Protein AF-A0A4R2GRP1-F1 (afdb_monomer)

Mean predicted aligned error: 14.46 Å

Nearest PDB structures (foldseek):
  3veb-assembly1_B  TM=3.594E-01  e=1.667E+00  Yersinia pestis
  6ifn-assembly1_D  TM=3.462E-01  e=2.936E+00  Streptococcus thermophilus ND03
  4wzx-assembly1_A  TM=3.297E-01  e=4.665E+00  Homo sapiens

Foldseek 3Di:
DDDDDDDDDDPPPPPPPPPDDDPDQQDADDDPPPNQDPLLVQLLVQCPVHLSVPCVVSLLVSLVVCVVVPDDLVRSLSSNLNSCLVVLSPDPVDDSVRSVVSSVVVSVVSNVQSVQVVPPPDHDDPDDDDPVVLVVLCVVCVVVVHDSVVSVVVVVCVVVVHD

Organism: NCBI:txid659006

Radius of gyration: 26.26 Å; Cα contacts (8 Å, |Δi|>4): 103; chains: 1; bounding box: 54×55×96 Å

Structure (mmCIF, N/CA/C/O backbone):
data_AF-A0A4R2GRP1-F1
#
_entry.id   AF-A0A4R2GRP1-F1
#
loop_
_atom_site.group_PDB
_atom_site.id
_atom_site.type_symbol
_atom_site.label_atom_id
_atom_site.label_alt_id
_atom_site.label_comp_id
_atom_site.label_asym_id
_atom_site.label_entity_id
_atom_site.label_seq_id
_atom_site.pdbx_PDB_ins_code
_atom_site.Cartn_x
_atom_site.Cartn_y
_atom_site.Cartn_z
_atom_site.occupancy
_atom_site.B_iso_or_equiv
_atom_site.auth_seq_id
_atom_site.auth_comp_id
_atom_site.auth_asym_id
_atom_site.auth_atom_id
_atom_site.pdbx_PDB_model_num
ATOM 1 N N . MET A 1 1 ? -33.993 40.538 -69.271 1.00 36.88 1 MET A N 1
ATOM 2 C CA . MET A 1 1 ? -33.598 39.220 -69.822 1.00 36.88 1 MET A CA 1
ATOM 3 C C . MET A 1 1 ? -32.310 38.776 -69.136 1.00 36.88 1 MET A C 1
ATOM 5 O O . MET A 1 1 ? -31.380 39.555 -69.205 1.00 36.88 1 MET A O 1
ATOM 9 N N . LYS A 1 2 ? -32.293 37.571 -68.518 1.00 42.50 2 LYS A N 1
ATOM 10 C CA . LYS A 1 2 ? -31.144 36.638 -68.311 1.00 42.50 2 LYS A CA 1
ATOM 11 C C . LYS A 1 2 ? -29.837 37.220 -67.703 1.00 42.50 2 LYS A C 1
ATOM 13 O O . LYS A 1 2 ? -29.261 38.117 -68.282 1.00 42.50 2 LYS A O 1
ATOM 18 N N . LYS A 1 3 ? -29.206 36.715 -66.636 1.00 37.78 3 LYS A N 1
ATOM 19 C CA . LYS A 1 3 ? -29.166 35.418 -65.928 1.00 37.78 3 LYS A CA 1
ATOM 20 C C . LYS A 1 3 ? -28.506 35.664 -64.557 1.00 37.78 3 LYS A C 1
ATOM 22 O O . LYS A 1 3 ? -27.529 36.402 -64.491 1.00 37.78 3 LYS A O 1
ATOM 27 N N . THR A 1 4 ? -28.973 34.996 -63.510 1.00 48.88 4 THR A N 1
ATOM 28 C CA . THR A 1 4 ? -28.232 34.781 -62.256 1.00 48.88 4 THR A CA 1
ATOM 29 C C . THR A 1 4 ? -27.128 33.742 -62.473 1.00 48.88 4 THR A C 1
ATOM 31 O O . THR A 1 4 ? -27.378 32.753 -63.168 1.00 48.88 4 THR A O 1
ATOM 34 N N . PRO A 1 5 ? -25.963 33.882 -61.821 1.00 51.25 5 PRO A N 1
ATOM 35 C CA . PRO A 1 5 ? -25.160 32.728 -61.453 1.00 51.25 5 PRO A CA 1
ATOM 36 C C . PRO A 1 5 ? -25.022 32.594 -59.931 1.00 51.25 5 PRO A C 1
ATOM 38 O O . PRO A 1 5 ? -24.656 33.524 -59.217 1.00 51.25 5 PRO A O 1
ATOM 41 N N . PHE A 1 6 ? -25.344 31.381 -59.487 1.00 49.88 6 PHE A N 1
ATOM 42 C CA . PHE A 1 6 ? -24.980 30.747 -58.225 1.00 49.88 6 PHE A CA 1
ATOM 43 C C . PHE A 1 6 ? -23.532 31.062 -57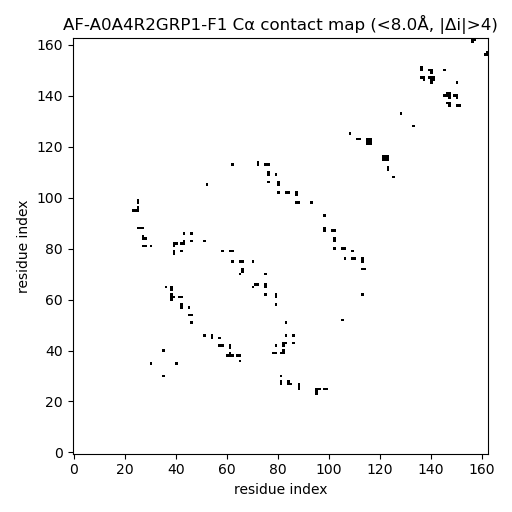.811 1.00 49.88 6 PHE A C 1
ATOM 45 O O . PHE A 1 6 ? -22.615 30.817 -58.593 1.00 49.88 6 PHE A O 1
ATOM 52 N N . ILE A 1 7 ? -23.315 31.482 -56.561 1.00 53.84 7 ILE A N 1
ATOM 53 C CA . ILE A 1 7 ? -22.014 31.337 -55.894 1.00 53.84 7 ILE A CA 1
ATOM 54 C C . ILE A 1 7 ? -22.212 30.402 -54.706 1.00 53.84 7 ILE A C 1
ATOM 56 O O . ILE A 1 7 ? -22.994 30.666 -53.795 1.00 53.84 7 ILE A O 1
ATOM 60 N N . ALA A 1 8 ? -21.547 29.257 -54.812 1.00 46.91 8 ALA A N 1
ATOM 61 C CA . ALA A 1 8 ? -21.619 28.125 -53.915 1.00 46.91 8 ALA A CA 1
ATOM 62 C C . ALA A 1 8 ? -20.985 28.430 -52.551 1.00 46.91 8 ALA A C 1
ATOM 64 O O . ALA A 1 8 ? -19.881 28.967 -52.463 1.00 46.91 8 ALA A O 1
ATOM 65 N N . ALA A 1 9 ? -21.678 28.016 -51.492 1.00 50.72 9 ALA A N 1
ATOM 66 C CA . ALA A 1 9 ? -21.132 27.900 -50.151 1.00 50.72 9 ALA A CA 1
ATOM 67 C C . ALA A 1 9 ? -20.112 26.749 -50.115 1.00 50.72 9 ALA A C 1
ATOM 69 O O . ALA A 1 9 ? -20.484 25.582 -50.225 1.00 50.72 9 ALA A O 1
ATOM 70 N N . ALA A 1 10 ? -18.828 27.068 -49.957 1.00 45.66 10 ALA A N 1
ATOM 71 C CA . ALA A 1 10 ? -17.803 26.084 -49.631 1.00 45.66 10 ALA A CA 1
ATOM 72 C C . ALA A 1 10 ? -17.738 25.933 -48.103 1.00 45.66 10 ALA A C 1
ATOM 74 O O . ALA A 1 10 ? -17.020 26.661 -47.421 1.00 45.66 10 ALA A O 1
ATOM 75 N N . LEU A 1 11 ? -18.532 25.006 -47.558 1.00 49.03 11 LEU A N 1
ATOM 76 C CA . LEU A 1 11 ? -18.382 24.543 -46.180 1.00 49.03 11 LEU A CA 1
ATOM 77 C C . LEU A 1 11 ? -17.099 23.701 -46.116 1.00 49.03 11 LEU A C 1
ATOM 79 O O . LEU A 1 11 ? -17.070 22.559 -46.575 1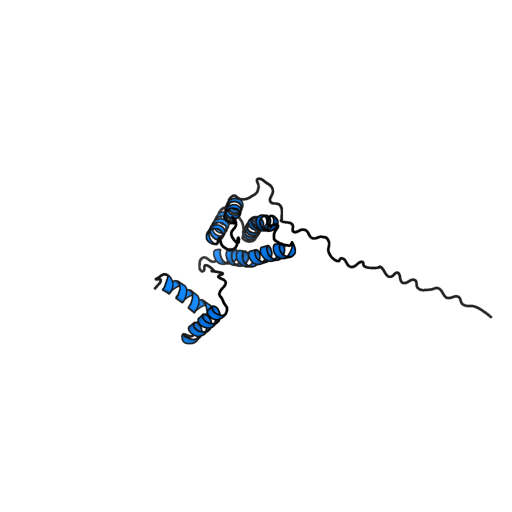.00 49.03 11 LEU A O 1
ATOM 83 N N . ALA A 1 12 ? -16.019 24.271 -45.586 1.00 48.72 12 ALA A N 1
ATOM 84 C CA . ALA A 1 12 ? -14.816 23.519 -45.266 1.00 48.72 12 ALA A CA 1
ATOM 85 C C . ALA A 1 12 ? -15.123 22.591 -44.081 1.00 48.72 12 ALA A C 1
ATOM 87 O O . ALA A 1 12 ? -15.121 23.011 -42.925 1.00 48.72 12 ALA A O 1
ATOM 88 N N . VAL A 1 13 ? -15.426 21.326 -44.370 1.00 54.06 13 VAL A N 1
ATOM 89 C CA . VAL A 1 13 ? -15.465 20.268 -43.359 1.00 54.06 13 VAL A CA 1
ATOM 90 C C . VAL A 1 13 ? -14.021 20.015 -42.941 1.00 54.06 13 VAL A C 1
ATOM 92 O O . VAL A 1 13 ? -13.277 19.303 -43.613 1.00 54.06 13 VAL A O 1
ATOM 95 N N . ALA A 1 14 ? -13.603 20.647 -41.846 1.00 51.31 14 ALA A N 1
ATOM 96 C CA . ALA A 1 14 ? -12.397 20.254 -41.143 1.00 51.31 14 ALA A CA 1
ATOM 97 C C . ALA A 1 14 ? -12.600 18.810 -40.668 1.00 51.31 14 ALA A C 1
ATOM 99 O O . ALA A 1 14 ? -13.380 18.548 -39.753 1.00 51.31 14 ALA A O 1
ATOM 100 N N . PHE A 1 15 ? -11.933 17.866 -41.330 1.00 48.50 15 PHE A N 1
ATOM 101 C CA . PHE A 1 15 ? -11.766 16.511 -40.825 1.00 48.50 15 PHE A CA 1
ATOM 102 C C . PHE A 1 15 ? -11.006 16.614 -39.499 1.00 48.50 15 PHE A C 1
ATOM 104 O O . PHE A 1 15 ? -9.779 16.693 -39.471 1.00 48.50 15 PHE A O 1
ATOM 111 N N . ALA A 1 16 ? -11.738 16.646 -38.386 1.00 55.16 16 ALA A N 1
ATOM 112 C CA . ALA A 1 16 ? -11.180 16.284 -37.098 1.00 55.16 16 ALA A CA 1
ATOM 113 C C . ALA A 1 16 ? -10.822 14.800 -37.203 1.00 55.16 16 ALA A C 1
ATOM 115 O O . ALA A 1 16 ? -11.690 13.932 -37.093 1.00 55.16 16 ALA A O 1
ATOM 116 N N . ALA A 1 17 ? -9.555 14.507 -37.507 1.00 54.59 17 ALA A N 1
ATOM 117 C CA . ALA A 1 17 ? -9.038 13.162 -37.346 1.00 54.59 17 ALA A CA 1
ATOM 118 C C . ALA A 1 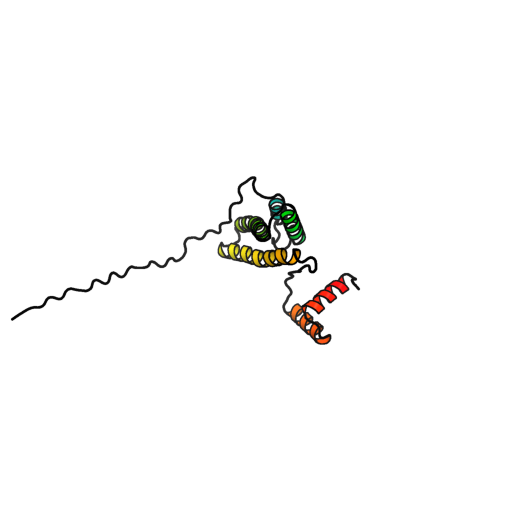17 ? -9.332 12.749 -35.898 1.00 54.59 17 ALA A C 1
ATOM 120 O O . ALA A 1 17 ? -9.010 13.507 -34.974 1.00 54.59 17 ALA A O 1
ATOM 121 N N . PRO A 1 18 ? -9.989 11.606 -35.669 1.00 46.97 18 PRO A N 1
ATOM 122 C CA . PRO A 1 18 ? -10.202 11.166 -34.313 1.00 46.97 18 PRO A CA 1
ATOM 123 C C . PRO A 1 18 ? -8.826 10.866 -33.719 1.00 46.97 18 PRO A C 1
ATOM 125 O O . PRO A 1 18 ? -8.049 10.099 -34.288 1.00 46.97 18 PRO A O 1
ATOM 128 N N . ALA A 1 19 ? -8.513 11.494 -32.589 1.00 57.19 19 ALA A N 1
ATOM 129 C CA . ALA A 1 19 ? -7.336 11.181 -31.791 1.00 57.19 19 ALA A CA 1
ATOM 130 C C . ALA A 1 19 ? -7.519 9.796 -31.143 1.00 57.19 19 ALA A C 1
ATOM 132 O O . ALA A 1 19 ? -7.682 9.671 -29.931 1.00 57.19 19 ALA A O 1
ATOM 133 N N . PHE A 1 20 ? -7.567 8.741 -31.956 1.00 51.81 20 PHE A N 1
ATOM 134 C CA . PHE A 1 20 ? -7.511 7.375 -31.472 1.00 51.81 20 PHE A CA 1
ATOM 135 C C . PHE A 1 20 ? -6.047 7.023 -31.245 1.00 51.81 20 PHE A C 1
ATOM 137 O O . PHE A 1 20 ? -5.279 6.903 -32.189 1.00 51.81 20 PHE A O 1
ATOM 144 N N . ALA A 1 21 ? -5.718 6.896 -29.958 1.00 46.72 21 ALA A N 1
ATOM 145 C CA . ALA A 1 21 ? -4.544 6.230 -29.415 1.00 46.72 21 ALA A CA 1
ATOM 146 C C . ALA A 1 21 ? -3.200 6.661 -30.026 1.00 46.72 21 ALA A C 1
ATOM 148 O O . ALA A 1 21 ? -2.688 6.051 -30.955 1.00 46.72 21 ALA A O 1
ATOM 149 N N . ALA A 1 22 ? -2.558 7.646 -29.387 1.00 50.03 22 ALA A N 1
ATOM 150 C CA . ALA A 1 22 ? -1.108 7.552 -29.250 1.00 50.03 22 ALA A CA 1
ATOM 151 C C . ALA A 1 22 ? -0.785 6.149 -28.712 1.00 50.03 22 ALA A C 1
ATOM 153 O O . ALA A 1 22 ? -1.494 5.682 -27.814 1.00 50.03 22 ALA A O 1
ATOM 154 N N . ASP A 1 23 ? 0.244 5.500 -29.247 1.00 49.72 23 ASP A N 1
ATOM 155 C CA . ASP A 1 23 ? 0.861 4.314 -28.662 1.00 49.72 23 ASP A CA 1
ATOM 156 C C . ASP A 1 23 ? 1.295 4.666 -27.229 1.00 49.72 23 ASP A C 1
ATOM 158 O O . ASP A 1 23 ? 2.389 5.170 -26.983 1.00 49.72 23 ASP A O 1
ATOM 162 N N . ARG A 1 24 ? 0.373 4.543 -26.267 1.00 60.66 24 ARG A N 1
ATOM 163 C CA . ARG A 1 24 ? 0.599 4.928 -24.874 1.00 60.66 24 ARG A CA 1
ATOM 164 C C . ARG A 1 24 ? 1.369 3.806 -24.212 1.00 60.66 24 ARG A C 1
ATOM 166 O O . ARG A 1 24 ? 0.785 2.975 -23.520 1.00 60.66 24 ARG A O 1
ATOM 173 N N . HIS A 1 25 ? 2.674 3.801 -24.441 1.00 80.50 25 HIS A N 1
ATOM 174 C CA . HIS A 1 25 ? 3.583 3.034 -23.615 1.00 80.50 25 HIS A CA 1
ATOM 175 C C . HIS A 1 25 ? 3.390 3.439 -22.154 1.00 80.50 25 HIS A C 1
ATOM 177 O O . HIS A 1 25 ? 3.209 4.616 -21.834 1.00 80.50 25 HIS A O 1
ATOM 183 N N . PHE A 1 26 ? 3.352 2.450 -21.265 1.00 88.00 26 PHE A N 1
ATOM 184 C CA . PHE A 1 26 ? 3.246 2.715 -19.841 1.00 88.00 26 PHE A CA 1
ATOM 185 C C . PHE A 1 26 ? 4.522 3.407 -19.350 1.00 88.00 26 PHE A C 1
ATOM 187 O O . PHE A 1 26 ? 5.606 2.826 -19.407 1.00 88.00 26 PHE A O 1
ATOM 194 N N . GLU A 1 27 ? 4.381 4.627 -18.836 1.00 86.94 27 GLU A N 1
ATOM 195 C CA . GLU A 1 27 ? 5.486 5.431 -18.317 1.00 86.94 27 GLU A CA 1
ATOM 196 C C . GLU A 1 27 ? 5.328 5.684 -16.819 1.00 86.94 27 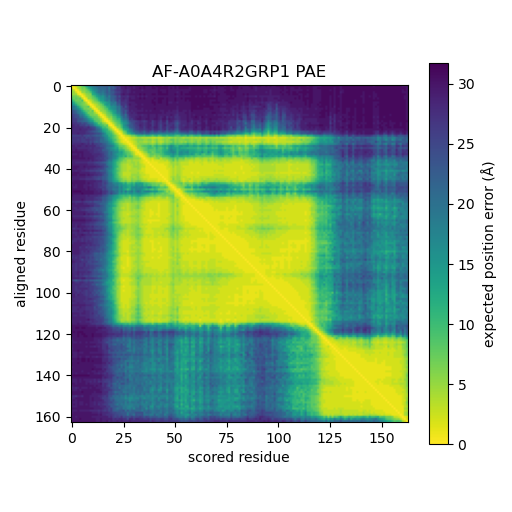GLU A C 1
ATOM 198 O O . GLU A 1 27 ? 4.226 5.902 -16.311 1.00 86.94 27 GLU A O 1
ATOM 203 N N . CYS A 1 28 ? 6.461 5.682 -16.120 1.00 87.38 28 CYS A N 1
ATOM 204 C CA . CYS A 1 28 ? 6.540 6.051 -14.715 1.00 87.38 28 CYS A CA 1
ATOM 205 C C . CYS A 1 28 ? 7.207 7.413 -14.557 1.00 87.38 28 CYS A C 1
ATOM 207 O O . CYS A 1 28 ? 8.164 7.698 -15.284 1.00 87.38 28 CYS A O 1
ATOM 209 N N . PRO A 1 29 ? 6.781 8.227 -13.575 1.00 75.81 29 PRO A N 1
ATOM 210 C CA . PRO A 1 29 ? 7.510 9.433 -13.221 1.00 75.81 29 PRO A CA 1
ATOM 211 C C . PRO A 1 29 ? 8.952 9.065 -12.858 1.00 75.81 29 PRO A C 1
ATOM 213 O O . PRO A 1 29 ? 9.190 8.162 -12.053 1.00 75.81 29 PRO A O 1
ATOM 216 N N . ALA A 1 30 ? 9.921 9.750 -13.460 1.00 65.44 30 ALA A N 1
ATOM 217 C CA . ALA A 1 30 ? 11.320 9.538 -13.130 1.00 65.44 30 ALA A CA 1
ATOM 218 C C . ALA A 1 30 ? 11.641 10.210 -11.788 1.00 65.44 30 ALA A C 1
ATOM 220 O O . ALA A 1 30 ? 11.559 11.433 -11.671 1.00 65.44 30 ALA A O 1
ATOM 221 N N . ILE A 1 31 ? 12.064 9.425 -10.794 1.00 67.56 31 ILE A N 1
ATOM 222 C CA . ILE A 1 31 ? 12.788 9.969 -9.641 1.00 67.56 31 ILE A CA 1
ATOM 223 C C . ILE A 1 31 ? 14.234 10.186 -10.087 1.00 67.56 31 ILE A C 1
ATOM 225 O O . ILE A 1 31 ? 14.870 9.263 -10.604 1.00 67.56 31 ILE A O 1
ATOM 229 N N . LYS A 1 32 ? 14.772 11.395 -9.909 1.00 61.81 32 LYS A N 1
ATOM 230 C CA . LYS A 1 32 ? 16.179 11.647 -10.231 1.00 61.81 32 LYS A CA 1
ATOM 231 C C . LYS A 1 32 ? 17.077 10.791 -9.336 1.00 61.81 32 LYS A C 1
ATOM 233 O O . LYS A 1 32 ? 16.881 10.704 -8.124 1.00 61.81 32 LYS A O 1
ATOM 238 N N . ALA A 1 33 ? 18.086 10.166 -9.939 1.00 56.88 33 ALA A N 1
ATOM 239 C CA . ALA A 1 33 ? 19.067 9.381 -9.201 1.00 56.88 33 ALA A CA 1
ATOM 240 C C . ALA A 1 33 ? 19.774 10.264 -8.156 1.00 56.88 33 ALA A C 1
ATOM 242 O O . ALA A 1 33 ? 20.300 11.321 -8.494 1.00 56.88 33 ALA A O 1
ATOM 243 N N . GLY A 1 34 ? 19.773 9.828 -6.893 1.00 61.75 34 GLY A N 1
ATOM 244 C CA . GLY A 1 34 ? 20.342 10.579 -5.765 1.00 61.75 34 GLY A CA 1
ATOM 245 C C . GLY A 1 34 ? 19.347 11.453 -4.991 1.00 61.75 34 GLY A C 1
ATOM 246 O O . GLY A 1 34 ? 19.679 11.883 -3.893 1.00 61.75 34 GLY A O 1
ATOM 247 N N . GLU A 1 35 ? 18.131 11.657 -5.508 1.00 73.94 35 GLU A N 1
ATOM 248 C CA . GLU A 1 35 ? 17.033 12.344 -4.803 1.00 73.94 35 GLU A CA 1
ATOM 249 C C . GLU A 1 35 ? 15.991 11.357 -4.234 1.00 73.94 35 GLU A C 1
ATOM 251 O O . GLU A 1 35 ? 15.059 11.773 -3.552 1.00 73.94 35 GLU A O 1
ATOM 256 N N . GLU A 1 36 ? 16.139 10.049 -4.488 1.00 82.56 36 GLU A N 1
ATOM 257 C CA . GLU A 1 36 ? 15.241 9.009 -3.961 1.00 82.56 36 GLU A CA 1
ATOM 258 C C . GLU A 1 36 ? 15.404 8.874 -2.433 1.00 82.56 36 GLU A C 1
ATOM 260 O O . GLU A 1 36 ? 16.499 8.527 -1.969 1.00 82.56 36 GLU A O 1
ATOM 265 N N . PRO A 1 37 ? 14.339 9.090 -1.632 1.00 87.19 37 PRO A N 1
ATOM 266 C CA . PRO A 1 37 ? 14.399 8.865 -0.193 1.00 87.19 37 PRO A CA 1
ATOM 267 C C . PRO A 1 37 ? 14.758 7.412 0.122 1.00 87.19 37 PRO A C 1
ATOM 269 O O . PRO A 1 37 ? 14.267 6.481 -0.520 1.00 87.19 37 PRO A O 1
ATOM 272 N N . ALA A 1 38 ? 15.557 7.187 1.166 1.00 89.00 38 ALA A N 1
ATOM 273 C CA . ALA A 1 38 ? 15.956 5.833 1.555 1.00 89.00 38 ALA A CA 1
ATOM 274 C C . ALA A 1 38 ? 14.741 4.927 1.839 1.00 89.00 38 ALA A C 1
ATOM 276 O O . ALA A 1 38 ? 14.738 3.770 1.439 1.00 89.00 38 ALA A O 1
ATOM 277 N N . ALA A 1 39 ? 13.671 5.479 2.426 1.00 88.38 39 ALA A N 1
ATOM 278 C CA . ALA A 1 39 ? 12.403 4.778 2.634 1.00 88.38 39 ALA A CA 1
ATOM 279 C C . ALA A 1 39 ? 11.776 4.242 1.330 1.00 88.38 39 ALA A C 1
ATOM 281 O O . ALA A 1 39 ? 11.258 3.129 1.310 1.00 88.38 39 ALA A O 1
ATOM 282 N N . VAL A 1 40 ? 11.853 5.007 0.235 1.00 89.06 40 VAL A N 1
ATOM 283 C CA . VAL A 1 40 ? 11.330 4.621 -1.091 1.00 89.06 40 VAL A CA 1
ATOM 284 C C . VAL A 1 40 ? 12.163 3.496 -1.685 1.00 89.06 40 VAL A C 1
ATOM 286 O O . VAL A 1 40 ? 11.614 2.515 -2.185 1.00 89.06 40 VAL A O 1
ATOM 289 N N . LYS A 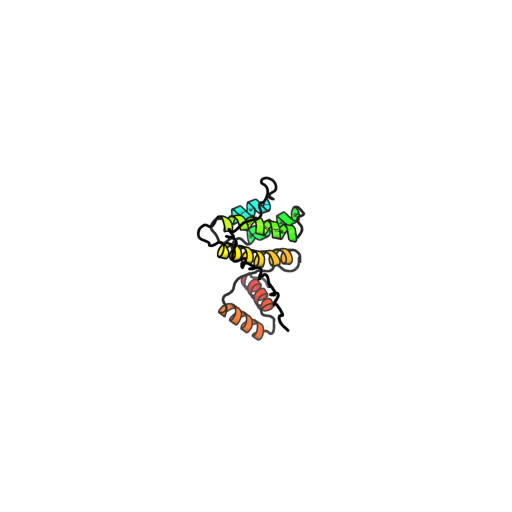1 41 ? 13.491 3.603 -1.578 1.00 88.62 41 LYS A N 1
ATOM 290 C CA . LYS A 1 41 ? 14.413 2.561 -2.029 1.00 88.62 41 LYS A CA 1
ATOM 291 C C . LYS A 1 41 ? 14.194 1.248 -1.271 1.00 88.62 41 LYS A C 1
ATOM 293 O O . LYS A 1 41 ? 14.088 0.198 -1.901 1.00 88.62 41 LYS A O 1
ATOM 298 N N . ASP A 1 42 ? 14.105 1.305 0.056 1.00 88.69 42 ASP A N 1
ATOM 299 C CA . ASP A 1 42 ? 13.920 0.132 0.918 1.00 88.69 42 ASP A CA 1
ATOM 300 C C . ASP A 1 42 ? 12.561 -0.545 0.653 1.00 88.69 42 ASP A C 1
ATOM 302 O O . ASP A 1 42 ? 12.481 -1.768 0.502 1.00 88.69 42 ASP A O 1
ATOM 306 N N . LEU A 1 43 ? 11.497 0.251 0.488 1.00 89.12 43 LEU A N 1
ATOM 307 C CA . LEU A 1 43 ? 10.179 -0.242 0.086 1.00 89.12 43 LEU A CA 1
ATOM 308 C C . LEU A 1 43 ? 10.223 -0.927 -1.285 1.00 89.12 43 LEU A C 1
ATOM 310 O O . LEU A 1 43 ? 9.731 -2.043 -1.441 1.00 89.12 43 LEU A O 1
ATOM 314 N N . ARG A 1 44 ? 10.864 -0.293 -2.274 1.00 87.69 44 ARG A N 1
ATOM 315 C CA . ARG A 1 44 ? 10.995 -0.842 -3.629 1.00 87.69 44 ARG A CA 1
ATOM 316 C C . ARG A 1 44 ? 11.709 -2.194 -3.644 1.00 87.69 44 ARG A C 1
ATOM 318 O O . ARG A 1 44 ? 11.326 -3.073 -4.411 1.00 87.69 44 ARG A O 1
ATOM 325 N N . LEU A 1 45 ? 12.719 -2.375 -2.792 1.00 86.56 45 LEU A N 1
ATOM 326 C CA . LEU A 1 45 ? 13.423 -3.652 -2.626 1.00 86.56 45 LEU A CA 1
ATOM 327 C C . LEU A 1 45 ? 12.558 -4.722 -1.944 1.00 86.56 45 LEU A C 1
ATOM 329 O O . LEU A 1 45 ? 12.709 -5.904 -2.249 1.00 86.56 45 LEU A O 1
ATOM 333 N N . SER A 1 46 ? 11.638 -4.312 -1.069 1.00 85.69 46 SER A N 1
ATOM 334 C CA . SER A 1 46 ? 10.739 -5.219 -0.342 1.00 85.69 46 SER A CA 1
ATOM 335 C C . SER A 1 46 ? 9.713 -5.891 -1.258 1.00 85.69 46 SER A C 1
ATOM 337 O O . SER A 1 46 ? 9.282 -7.003 -0.982 1.00 85.69 46 SER A O 1
ATOM 339 N N . PHE A 1 47 ? 9.363 -5.263 -2.382 1.00 82.88 47 PHE A N 1
ATOM 340 C CA . PHE A 1 47 ? 8.397 -5.805 -3.339 1.00 82.88 47 PHE A CA 1
ATOM 341 C C . PHE A 1 47 ? 8.831 -7.121 -4.016 1.00 82.88 47 PHE A C 1
ATOM 343 O O . PHE A 1 47 ? 7.974 -7.901 -4.424 1.00 82.88 47 PHE A O 1
ATOM 350 N N . GLY A 1 48 ? 10.136 -7.415 -4.103 1.00 69.19 48 GLY A N 1
ATOM 351 C CA . GLY A 1 48 ? 10.641 -8.713 -4.571 1.00 69.19 48 GLY A CA 1
ATOM 352 C C . GLY A 1 48 ? 9.978 -9.242 -5.861 1.00 69.19 48 GLY A C 1
ATOM 353 O O . GLY A 1 48 ? 9.881 -8.533 -6.861 1.00 69.19 48 GLY A O 1
ATOM 354 N N . LYS A 1 49 ? 9.553 -10.519 -5.840 1.00 61.88 49 LYS A N 1
ATOM 355 C CA . LYS A 1 49 ? 8.692 -11.159 -6.86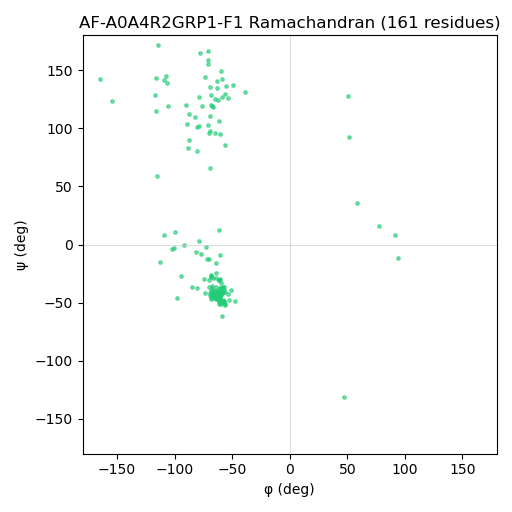8 1.00 61.88 49 LYS A CA 1
ATOM 356 C C . LYS A 1 49 ? 7.219 -11.252 -6.439 1.00 61.88 49 LYS A C 1
ATOM 358 O O . LYS A 1 49 ? 6.406 -11.797 -7.187 1.00 61.88 49 LYS A O 1
ATOM 363 N N . GLU A 1 50 ? 6.903 -10.828 -5.221 1.00 55.91 50 GLU A N 1
ATOM 364 C CA . GLU A 1 50 ? 5.557 -10.922 -4.660 1.00 55.91 50 GLU A CA 1
ATOM 365 C C . GLU A 1 50 ? 4.667 -9.816 -5.238 1.00 55.91 50 GLU A C 1
ATOM 367 O O . GLU A 1 50 ? 5.159 -8.874 -5.861 1.00 55.91 50 GLU A O 1
ATOM 372 N N . ASP A 1 51 ? 3.342 -9.937 -5.089 1.00 65.19 51 ASP A N 1
ATOM 373 C CA . ASP A 1 51 ? 2.467 -8.803 -5.390 1.00 65.19 51 ASP A CA 1
ATOM 374 C C . ASP A 1 51 ? 2.832 -7.670 -4.419 1.00 65.19 51 ASP A C 1
ATOM 376 O O . ASP A 1 51 ? 2.804 -7.894 -3.209 1.00 65.19 51 ASP A O 1
ATOM 380 N N . PRO A 1 52 ? 3.173 -6.465 -4.896 1.00 58.12 52 PRO A N 1
ATOM 381 C CA . PRO A 1 52 ? 3.581 -5.352 -4.032 1.00 58.12 52 PRO A CA 1
ATOM 382 C C . PRO A 1 52 ? 2.526 -4.894 -3.024 1.00 58.12 52 PRO A C 1
ATOM 384 O O . PRO A 1 52 ? 2.820 -4.123 -2.115 1.00 58.12 52 PRO A O 1
ATOM 387 N N . LEU A 1 53 ? 1.303 -5.405 -3.150 1.00 65.06 53 LEU A N 1
ATOM 388 C CA . LEU A 1 53 ? 0.235 -5.271 -2.166 1.00 65.06 53 LEU A CA 1
ATOM 389 C C . LEU A 1 53 ? 0.370 -6.201 -0.949 1.00 65.06 53 LEU A C 1
ATOM 391 O O . LEU A 1 53 ? -0.377 -6.035 0.010 1.00 65.06 53 LEU A O 1
ATOM 395 N N . ASN A 1 54 ? 1.316 -7.142 -0.960 1.00 73.00 54 ASN A N 1
ATOM 396 C CA . ASN A 1 54 ? 1.490 -8.159 0.080 1.00 73.00 54 ASN A CA 1
ATOM 397 C C . ASN A 1 54 ? 2.604 -7.839 1.091 1.00 73.00 54 ASN A C 1
ATOM 399 O O . ASN A 1 54 ? 2.953 -8.701 1.892 1.00 73.00 54 ASN A O 1
ATOM 403 N N . VAL A 1 55 ? 3.148 -6.616 1.095 1.00 79.81 55 VAL A N 1
ATOM 404 C CA . VAL A 1 55 ? 4.197 -6.186 2.044 1.00 79.81 55 VAL A CA 1
ATOM 405 C C . VAL A 1 55 ? 3.714 -5.068 2.987 1.00 79.81 55 VAL A C 1
ATOM 407 O O . VAL A 1 55 ? 4.292 -3.977 3.004 1.00 79.81 55 VAL A O 1
ATOM 410 N N . PRO A 1 56 ? 2.644 -5.297 3.778 1.00 80.75 56 PRO A N 1
ATOM 411 C CA . PRO A 1 56 ? 2.028 -4.254 4.605 1.00 80.75 56 PRO A CA 1
ATOM 412 C C . PRO A 1 56 ? 2.998 -3.642 5.628 1.00 80.75 56 PRO A C 1
ATOM 414 O O . PRO A 1 56 ? 3.002 -2.426 5.808 1.00 80.75 56 PRO A O 1
ATOM 417 N N . ASP A 1 57 ? 3.879 -4.446 6.228 1.00 82.81 57 ASP A N 1
ATOM 418 C CA . ASP A 1 57 ? 4.864 -3.964 7.205 1.00 82.81 57 ASP A CA 1
ATOM 419 C C . ASP A 1 57 ? 5.889 -3.017 6.571 1.00 82.81 57 ASP A C 1
ATOM 421 O O . ASP A 1 57 ? 6.221 -1.976 7.140 1.00 82.81 57 ASP A O 1
ATOM 425 N N . ALA A 1 58 ? 6.353 -3.335 5.357 1.00 87.19 58 ALA A N 1
ATOM 426 C CA . ALA A 1 58 ? 7.269 -2.475 4.614 1.00 87.19 58 ALA A CA 1
ATOM 427 C C . ALA A 1 58 ? 6.589 -1.166 4.186 1.00 87.19 58 ALA A C 1
ATOM 429 O O . ALA A 1 58 ? 7.215 -0.107 4.242 1.00 87.19 58 ALA A O 1
ATOM 430 N N . LEU A 1 59 ? 5.306 -1.220 3.800 1.00 88.31 59 LEU A N 1
ATOM 431 C CA . LEU A 1 59 ? 4.514 -0.024 3.502 1.00 88.31 59 LEU A CA 1
ATOM 432 C C . LEU A 1 59 ? 4.394 0.884 4.731 1.00 88.31 59 LEU A C 1
ATOM 434 O O . LEU A 1 59 ? 4.682 2.075 4.629 1.00 88.31 59 LEU A O 1
ATOM 438 N N . ASN A 1 60 ? 4.014 0.327 5.882 1.00 87.12 60 ASN A N 1
ATOM 439 C CA . ASN A 1 60 ? 3.868 1.080 7.129 1.00 87.12 60 ASN A CA 1
ATOM 440 C C . ASN A 1 60 ? 5.196 1.719 7.550 1.00 87.12 60 ASN A C 1
ATOM 442 O O . ASN A 1 60 ? 5.258 2.926 7.783 1.00 87.12 60 ASN A O 1
ATOM 446 N N . ALA A 1 61 ? 6.285 0.945 7.532 1.00 88.56 61 ALA A N 1
ATOM 447 C CA . ALA A 1 61 ? 7.617 1.448 7.851 1.00 88.56 61 ALA A CA 1
ATOM 448 C C . ALA A 1 61 ? 8.066 2.575 6.901 1.00 88.56 61 ALA A C 1
ATOM 450 O O . ALA A 1 61 ? 8.696 3.545 7.334 1.00 88.56 61 ALA A O 1
ATOM 451 N N . ALA A 1 62 ? 7.737 2.478 5.609 1.00 91.12 62 ALA A N 1
ATOM 452 C CA . ALA A 1 62 ? 8.040 3.522 4.637 1.00 91.12 62 ALA A CA 1
ATOM 453 C C . ALA A 1 62 ? 7.225 4.798 4.890 1.00 91.12 62 ALA A C 1
ATOM 455 O O . ALA A 1 62 ? 7.795 5.890 4.849 1.00 91.12 62 ALA A O 1
ATOM 456 N N . VAL A 1 63 ? 5.928 4.674 5.194 1.00 90.44 63 VAL A N 1
ATOM 457 C CA . VAL A 1 63 ? 5.067 5.808 5.572 1.00 90.44 63 VAL A CA 1
ATOM 458 C C . VAL A 1 63 ? 5.629 6.528 6.794 1.00 90.44 63 VAL A C 1
ATOM 460 O O . VAL A 1 63 ? 5.825 7.745 6.749 1.00 90.44 63 VAL A O 1
ATOM 463 N N . ASP A 1 64 ? 5.943 5.787 7.856 1.00 90.19 64 ASP A N 1
ATOM 464 C CA . ASP A 1 64 ? 6.461 6.351 9.104 1.00 90.19 64 ASP A CA 1
ATOM 465 C C . ASP A 1 64 ? 7.783 7.083 8.890 1.00 90.19 64 ASP A C 1
ATOM 467 O O . ASP A 1 64 ? 7.982 8.199 9.379 1.00 90.19 64 ASP A O 1
ATOM 471 N N . ARG A 1 65 ? 8.689 6.484 8.111 1.00 91.75 65 ARG A N 1
ATOM 472 C CA . ARG A 1 65 ? 9.992 7.081 7.826 1.00 91.75 65 ARG A CA 1
ATOM 473 C C . ARG A 1 65 ? 9.876 8.331 6.958 1.00 91.75 65 ARG A C 1
ATOM 475 O O . ARG A 1 65 ? 10.469 9.345 7.305 1.00 91.75 65 ARG A O 1
ATOM 482 N N . LEU A 1 66 ? 9.070 8.301 5.894 1.00 92.00 66 LEU A N 1
ATOM 483 C CA . LEU A 1 66 ? 8.843 9.471 5.035 1.00 92.00 66 LEU A CA 1
ATOM 484 C C . LEU A 1 66 ? 8.263 10.650 5.825 1.00 92.00 66 LEU A C 1
ATOM 486 O O . LEU A 1 66 ? 8.697 11.787 5.648 1.00 92.00 66 LEU A O 1
ATOM 490 N N . ARG A 1 67 ? 7.323 10.388 6.738 1.00 90.06 67 ARG A N 1
ATOM 491 C CA . ARG A 1 67 ? 6.771 11.417 7.629 1.00 90.06 67 ARG A CA 1
ATOM 492 C C . ARG A 1 67 ? 7.806 11.954 8.608 1.00 90.06 67 ARG A C 1
ATOM 494 O O . ARG A 1 67 ? 7.888 13.164 8.798 1.00 90.06 67 ARG A O 1
ATOM 501 N N . LYS A 1 68 ? 8.609 11.072 9.212 1.00 90.12 68 LYS A N 1
ATOM 502 C CA . LYS A 1 68 ? 9.704 11.460 10.113 1.00 90.12 68 LYS A CA 1
ATOM 503 C C . LYS A 1 68 ? 10.741 12.340 9.410 1.00 90.12 68 LYS A C 1
ATOM 505 O O . LYS A 1 68 ? 11.280 13.249 10.034 1.00 90.12 68 LYS A O 1
ATOM 510 N N . ASP A 1 69 ? 10.949 12.111 8.118 1.00 90.50 69 ASP A N 1
ATOM 511 C CA . ASP A 1 69 ? 11.810 12.918 7.251 1.00 90.50 69 ASP A CA 1
ATOM 512 C C . ASP A 1 69 ? 11.128 14.229 6.781 1.00 90.50 69 ASP A C 1
ATOM 514 O O . ASP A 1 69 ? 11.715 15.006 6.030 1.00 90.50 69 ASP A O 1
ATOM 518 N N . GLY A 1 70 ? 9.903 14.513 7.242 1.00 88.88 70 GLY A N 1
ATOM 519 C CA . GLY A 1 70 ? 9.178 15.765 7.007 1.00 88.88 70 GLY A CA 1
ATOM 520 C C . GLY A 1 70 ? 8.266 15.775 5.777 1.00 88.88 70 GLY A C 1
ATOM 521 O O . GLY A 1 70 ? 7.738 16.832 5.425 1.00 88.88 70 GLY A O 1
ATOM 522 N N . ALA A 1 71 ? 8.055 14.637 5.107 1.00 90.56 71 ALA A N 1
ATOM 523 C CA . ALA A 1 71 ? 7.145 14.566 3.968 1.00 90.56 71 ALA A CA 1
ATOM 524 C C . ALA A 1 71 ? 5.686 14.750 4.416 1.00 90.56 71 ALA A C 1
ATOM 526 O O . ALA A 1 71 ? 5.189 14.045 5.295 1.00 90.56 71 ALA A O 1
ATOM 527 N N . ASN A 1 72 ? 4.970 15.675 3.771 1.00 89.50 72 ASN A N 1
ATOM 528 C CA . ASN A 1 72 ? 3.521 15.792 3.940 1.00 89.50 72 ASN A CA 1
ATOM 529 C C . ASN A 1 72 ? 2.789 14.610 3.273 1.00 89.50 72 ASN A C 1
ATOM 531 O O . ASN A 1 72 ? 3.368 13.896 2.457 1.00 89.50 72 ASN A O 1
ATOM 535 N N . ARG A 1 73 ? 1.496 14.432 3.570 1.00 88.69 73 ARG A N 1
ATOM 536 C CA . ARG A 1 73 ? 0.678 13.329 3.030 1.00 88.69 73 ARG A CA 1
ATOM 537 C C . ARG A 1 73 ? 0.800 13.124 1.523 1.00 88.69 73 ARG A C 1
ATOM 539 O O . ARG A 1 73 ? 0.990 11.994 1.086 1.00 88.69 73 ARG A O 1
ATOM 546 N N . THR A 1 74 ? 0.685 14.196 0.742 1.00 89.44 74 THR A N 1
ATOM 547 C CA . THR A 1 74 ? 0.759 14.122 -0.722 1.00 89.44 74 THR A CA 1
ATOM 548 C C . THR A 1 74 ? 2.119 13.590 -1.151 1.00 89.44 74 THR A C 1
ATOM 550 O O . THR A 1 74 ? 2.185 12.641 -1.921 1.00 89.44 74 THR A O 1
ATOM 553 N N . LEU A 1 75 ? 3.198 14.109 -0.559 1.00 91.00 75 LEU A N 1
ATOM 554 C CA . LEU A 1 75 ? 4.550 13.629 -0.831 1.00 91.00 75 LEU A CA 1
ATOM 555 C C . LEU A 1 75 ? 4.757 12.181 -0.389 1.00 91.00 75 LEU A C 1
ATOM 557 O O . LEU A 1 75 ? 5.457 11.445 -1.075 1.00 91.00 75 LEU A O 1
ATOM 561 N N . VAL A 1 76 ? 4.167 11.742 0.725 1.00 91.69 76 VAL A N 1
ATOM 562 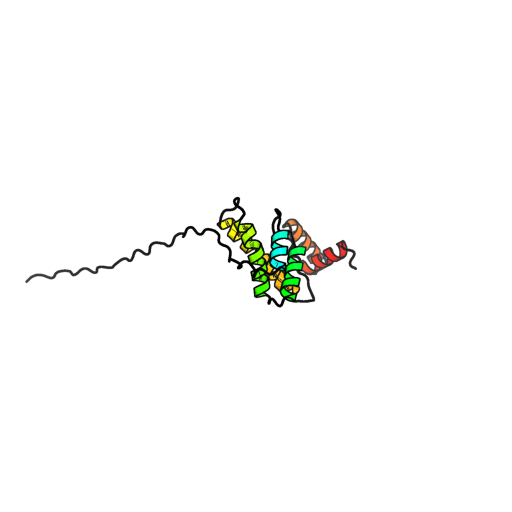C CA . VAL A 1 76 ? 4.220 10.331 1.132 1.00 91.69 76 VAL A CA 1
ATOM 563 C C . VAL A 1 76 ? 3.543 9.462 0.070 1.00 91.69 76 VAL A C 1
ATOM 565 O O . VAL A 1 76 ? 4.163 8.524 -0.420 1.00 91.69 76 VAL A O 1
ATOM 568 N N . ILE A 1 77 ? 2.315 9.796 -0.339 1.00 91.62 77 ILE A N 1
ATOM 569 C CA . ILE A 1 77 ? 1.561 9.052 -1.363 1.00 91.62 77 ILE A CA 1
ATOM 570 C C . ILE A 1 77 ? 2.339 8.996 -2.684 1.00 91.62 77 ILE A C 1
ATOM 572 O O . ILE A 1 77 ? 2.513 7.911 -3.244 1.00 91.62 77 ILE A O 1
ATOM 576 N N . ASP A 1 78 ? 2.856 10.134 -3.148 1.00 91.38 78 ASP A N 1
ATOM 577 C CA . ASP A 1 78 ? 3.634 10.227 -4.385 1.00 91.38 78 ASP A CA 1
ATOM 578 C C . ASP A 1 78 ? 4.896 9.361 -4.317 1.00 91.38 78 ASP A C 1
ATOM 580 O O . ASP A 1 78 ? 5.210 8.644 -5.269 1.00 91.38 78 ASP A O 1
ATOM 584 N N . ASN A 1 79 ? 5.593 9.362 -3.178 1.00 91.94 79 ASN A N 1
ATOM 585 C CA . ASN A 1 79 ? 6.769 8.525 -2.950 1.00 91.94 79 ASN A CA 1
ATOM 586 C C . ASN A 1 79 ? 6.429 7.027 -2.958 1.00 91.94 79 ASN A C 1
ATOM 588 O O . ASN A 1 79 ? 7.150 6.245 -3.578 1.00 91.94 79 ASN A O 1
ATOM 592 N N . LEU A 1 80 ? 5.320 6.615 -2.334 1.00 91.94 80 LEU A N 1
ATOM 593 C CA . LEU A 1 80 ? 4.874 5.216 -2.352 1.00 91.94 80 LEU A CA 1
ATOM 594 C C . LEU A 1 80 ? 4.519 4.757 -3.773 1.00 91.94 80 LEU A C 1
ATOM 596 O O . LEU A 1 80 ? 4.940 3.683 -4.205 1.00 91.94 80 LEU A O 1
ATOM 600 N N . ILE A 1 81 ? 3.770 5.570 -4.524 1.00 91.06 81 ILE A N 1
ATOM 601 C CA . ILE A 1 81 ? 3.409 5.259 -5.917 1.00 91.06 81 ILE A CA 1
ATOM 602 C C . ILE A 1 81 ? 4.667 5.207 -6.790 1.00 91.06 81 ILE A C 1
ATOM 604 O O . ILE A 1 81 ? 4.810 4.300 -7.613 1.00 91.06 81 ILE A O 1
ATOM 608 N N . SER A 1 82 ? 5.603 6.134 -6.585 1.00 89.69 82 SER A N 1
ATOM 609 C CA . SER A 1 82 ? 6.862 6.183 -7.334 1.00 89.69 82 SER A CA 1
ATOM 610 C C . SER A 1 82 ? 7.789 5.007 -7.004 1.00 89.69 82 SER A C 1
ATOM 612 O O . SER A 1 82 ? 8.540 4.576 -7.875 1.00 89.69 82 SER A O 1
ATOM 614 N N . ALA A 1 83 ? 7.696 4.422 -5.804 1.00 90.06 83 ALA A N 1
ATOM 615 C CA . ALA A 1 83 ? 8.380 3.171 -5.466 1.00 90.06 83 ALA A CA 1
ATOM 616 C C . ALA A 1 83 ? 7.836 1.982 -6.279 1.00 90.06 83 ALA A C 1
ATOM 618 O O . ALA A 1 83 ? 8.601 1.133 -6.741 1.00 90.06 83 ALA A O 1
ATOM 619 N N . TYR A 1 84 ? 6.510 1.915 -6.449 1.00 90.81 84 TYR A N 1
ATOM 620 C CA . TYR A 1 84 ? 5.833 0.774 -7.068 1.00 90.81 84 TYR A CA 1
ATOM 621 C C . TYR A 1 84 ? 5.795 0.841 -8.598 1.00 90.81 84 TYR A C 1
ATOM 623 O O . TYR A 1 84 ? 5.944 -0.185 -9.264 1.00 90.81 84 TYR A O 1
ATOM 631 N N . CYS A 1 85 ? 5.632 2.030 -9.180 1.00 91.19 85 CYS A N 1
ATOM 632 C CA . CYS A 1 85 ? 5.481 2.176 -10.627 1.00 91.19 85 CYS A CA 1
ATOM 633 C C . CYS A 1 85 ? 6.612 1.487 -11.425 1.00 91.19 85 CYS A C 1
ATOM 635 O O . CYS A 1 85 ? 6.293 0.693 -12.315 1.00 91.19 85 CYS A O 1
ATOM 637 N N . PRO A 1 86 ? 7.912 1.668 -11.098 1.00 88.88 86 PRO A N 1
ATOM 638 C CA . PRO A 1 86 ? 9.002 0.999 -11.810 1.00 88.88 86 PRO A CA 1
ATOM 639 C C . PRO A 1 86 ? 8.948 -0.532 -11.725 1.00 88.88 86 PRO A C 1
ATOM 641 O O . PRO A 1 86 ? 9.346 -1.210 -12.671 1.00 88.88 86 PRO A O 1
ATOM 644 N N . VAL A 1 87 ? 8.425 -1.088 -10.626 1.00 88.62 87 VAL A N 1
ATOM 645 C CA . VAL A 1 87 ? 8.232 -2.540 -10.464 1.00 88.62 87 VAL A CA 1
ATOM 646 C C . VAL A 1 87 ? 7.181 -3.052 -11.449 1.00 88.62 87 VAL A C 1
ATOM 648 O O . VAL A 1 87 ? 7.380 -4.076 -12.102 1.00 88.62 87 VAL A O 1
ATOM 651 N N . VAL A 1 88 ? 6.085 -2.309 -11.621 1.00 89.62 88 VAL A N 1
ATOM 652 C CA . VAL A 1 88 ? 5.039 -2.629 -12.603 1.00 89.62 88 VAL A CA 1
ATOM 653 C C . VAL A 1 88 ? 5.537 -2.429 -14.036 1.00 89.62 88 VAL A C 1
ATOM 655 O O . VAL A 1 88 ? 5.275 -3.269 -14.899 1.00 89.62 88 VAL A O 1
ATOM 658 N N . ALA A 1 89 ? 6.282 -1.351 -14.292 1.00 90.56 89 ALA A N 1
ATOM 659 C CA . ALA A 1 89 ? 6.843 -1.047 -15.606 1.00 90.56 89 ALA A CA 1
ATOM 660 C C . ALA A 1 89 ? 7.765 -2.164 -16.110 1.00 90.56 89 ALA A C 1
ATOM 662 O O . ALA A 1 89 ? 7.668 -2.549 -17.279 1.00 90.56 89 ALA A O 1
ATOM 663 N N . ALA A 1 90 ? 8.598 -2.709 -15.217 1.00 88.88 90 ALA A N 1
ATOM 664 C CA . ALA A 1 90 ? 9.548 -3.780 -15.505 1.00 88.88 90 ALA A CA 1
ATOM 665 C C . ALA A 1 90 ? 8.890 -5.147 -15.774 1.00 88.88 90 ALA A C 1
ATOM 667 O O . ALA A 1 90 ? 9.556 -6.063 -16.258 1.00 88.88 90 ALA A O 1
ATOM 668 N N . ASN A 1 91 ? 7.595 -5.312 -15.484 1.00 87.75 91 ASN A N 1
ATOM 669 C CA . ASN A 1 91 ? 6.899 -6.571 -15.710 1.00 87.75 91 ASN A CA 1
ATOM 670 C C . ASN A 1 91 ? 6.486 -6.719 -17.184 1.00 87.75 91 ASN A C 1
ATOM 672 O O . ASN A 1 91 ? 5.481 -6.161 -17.630 1.00 87.75 91 ASN A O 1
ATOM 676 N N . SER A 1 92 ? 7.258 -7.506 -17.935 1.00 89.06 92 SER A N 1
ATOM 677 C CA . SER A 1 92 ? 7.024 -7.782 -19.358 1.00 89.06 92 SER A CA 1
ATOM 678 C C . SER A 1 92 ? 5.825 -8.693 -19.634 1.00 89.06 92 SER A C 1
ATOM 680 O O . SER A 1 92 ? 5.385 -8.775 -20.777 1.00 89.06 92 SER A O 1
ATOM 682 N N . ALA A 1 93 ? 5.271 -9.357 -18.614 1.00 89.69 93 ALA A N 1
ATOM 683 C CA . ALA A 1 93 ? 4.084 -10.199 -18.759 1.00 89.69 93 ALA A CA 1
ATOM 684 C C . ALA A 1 93 ? 2.768 -9.398 -18.753 1.00 89.69 93 ALA A C 1
ATOM 686 O O . ALA A 1 93 ? 1.705 -9.980 -18.963 1.00 89.69 93 ALA A O 1
ATOM 687 N N . LEU A 1 94 ? 2.819 -8.086 -18.488 1.00 89.12 94 LEU A N 1
ATOM 688 C CA . LEU A 1 94 ? 1.647 -7.216 -18.417 1.00 89.12 94 LEU A CA 1
ATOM 689 C C . LEU A 1 94 ? 1.551 -6.304 -19.639 1.00 89.12 94 LEU A C 1
ATOM 691 O O . LEU A 1 94 ? 2.540 -5.703 -20.059 1.00 89.12 94 LEU A O 1
ATOM 695 N N . THR A 1 95 ? 0.333 -6.125 -20.146 1.00 91.56 95 THR A N 1
ATOM 696 C CA . THR A 1 95 ? 0.028 -5.060 -21.109 1.00 91.56 95 THR A CA 1
ATOM 697 C C . THR A 1 95 ? 0.067 -3.694 -20.427 1.00 91.56 95 THR A C 1
ATOM 699 O O . THR A 1 95 ? -0.132 -3.590 -19.215 1.00 91.56 95 THR A O 1
ATOM 702 N N . ASP A 1 96 ? 0.244 -2.620 -21.194 1.00 92.06 96 ASP A N 1
ATOM 703 C CA . ASP A 1 96 ? 0.249 -1.262 -20.635 1.00 92.06 96 ASP A CA 1
ATOM 704 C C . ASP A 1 96 ? -1.054 -0.936 -19.888 1.00 92.06 96 ASP A C 1
ATOM 706 O O . ASP A 1 96 ? -1.027 -0.361 -18.801 1.00 92.06 96 ASP A O 1
ATOM 710 N N . GLN A 1 97 ? -2.200 -1.415 -20.382 1.00 90.38 97 GLN A N 1
ATOM 711 C CA . GLN A 1 97 ? -3.479 -1.279 -19.680 1.00 90.38 97 GLN A CA 1
ATOM 712 C C . GLN A 1 97 ? -3.485 -2.009 -18.327 1.00 90.38 97 GLN A C 1
ATOM 714 O O . GLN A 1 97 ? -3.988 -1.478 -17.336 1.00 90.38 97 GLN A O 1
ATOM 719 N N . GLN A 1 98 ? -2.913 -3.214 -18.257 1.00 91.19 98 GLN A N 1
ATOM 720 C CA . GLN A 1 98 ? -2.797 -3.960 -17.001 1.00 91.19 98 GLN A CA 1
ATOM 721 C C . GLN A 1 98 ? -1.838 -3.275 -16.022 1.00 91.19 98 GLN A C 1
ATOM 723 O O . GLN A 1 98 ? -2.095 -3.277 -14.817 1.00 91.19 98 GLN A O 1
A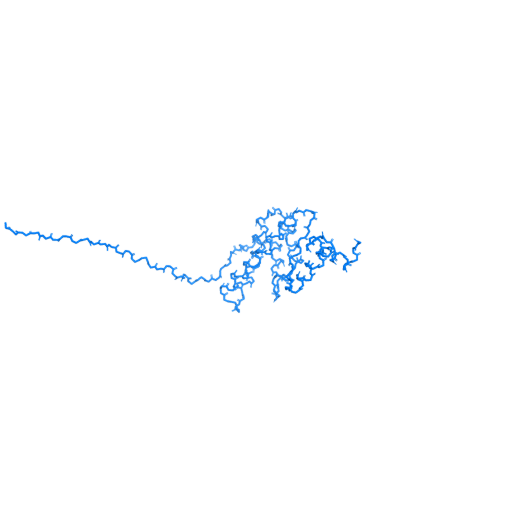TOM 728 N N . LYS A 1 99 ? -0.766 -2.653 -16.523 1.00 91.44 99 LYS A N 1
ATOM 729 C CA . LYS A 1 99 ? 0.166 -1.863 -15.711 1.00 91.44 99 LYS A CA 1
ATOM 730 C C . LYS A 1 99 ? -0.524 -0.646 -15.090 1.00 91.44 99 LYS A C 1
ATOM 732 O O . LYS A 1 99 ? -0.445 -0.459 -13.875 1.00 91.44 99 LYS A O 1
ATOM 737 N N . VAL A 1 100 ? -1.295 0.103 -15.886 1.00 92.12 100 VAL A N 1
ATOM 738 C CA . VAL A 1 100 ? -2.128 1.216 -15.393 1.00 92.12 100 VAL A CA 1
ATOM 739 C C . VAL A 1 100 ? -3.086 0.738 -14.304 1.00 92.12 100 VAL A C 1
ATOM 741 O O . VAL A 1 100 ? -3.103 1.307 -13.213 1.00 92.12 100 VAL A O 1
ATOM 744 N N . ALA A 1 101 ? -3.836 -0.338 -14.559 1.00 90.81 101 ALA A N 1
ATOM 745 C CA . ALA A 1 101 ? -4.801 -0.868 -13.599 1.00 90.81 101 ALA A CA 1
ATOM 746 C C . ALA A 1 101 ? -4.140 -1.296 -12.276 1.00 90.81 101 ALA A C 1
ATOM 748 O O . ALA A 1 101 ? -4.697 -1.073 -11.201 1.00 90.81 101 ALA A O 1
ATOM 749 N N . ARG A 1 102 ? -2.932 -1.873 -12.327 1.00 90.62 102 ARG A N 1
ATOM 750 C CA . ARG A 1 102 ? -2.182 -2.250 -11.122 1.00 90.62 102 ARG A CA 1
ATOM 751 C C . ARG A 1 102 ? -1.737 -1.045 -10.304 1.00 90.62 102 ARG A C 1
ATOM 753 O O . ARG A 1 102 ? -1.929 -1.058 -9.090 1.00 90.62 102 ARG A O 1
ATOM 760 N N . VAL A 1 103 ? -1.177 -0.011 -10.934 1.00 91.44 103 VAL A N 1
ATOM 761 C CA . VAL A 1 103 ? -0.776 1.211 -10.215 1.00 91.44 103 VAL A CA 1
ATOM 762 C C . VAL A 1 103 ? -1.991 1.934 -9.637 1.00 91.44 103 VAL A C 1
ATOM 764 O O . VAL A 1 103 ? -1.952 2.362 -8.487 1.00 91.44 103 VAL A O 1
ATOM 767 N N . GLN A 1 104 ? -3.102 1.996 -10.374 1.00 91.25 104 GLN A N 1
ATOM 768 C CA . GLN A 1 104 ? -4.354 2.557 -9.861 1.00 91.25 104 GLN A CA 1
ATOM 769 C C . GLN A 1 104 ? -4.868 1.781 -8.647 1.00 91.25 104 GLN A C 1
ATOM 771 O O . GLN A 1 104 ? -5.205 2.387 -7.634 1.00 91.25 104 GLN A O 1
ATOM 776 N N . ARG A 1 105 ? -4.866 0.444 -8.699 1.00 89.75 105 ARG A N 1
ATOM 777 C CA . ARG A 1 105 ? -5.240 -0.388 -7.548 1.00 89.75 105 ARG A CA 1
ATOM 778 C C . ARG A 1 105 ? -4.339 -0.121 -6.343 1.00 89.75 105 ARG A C 1
ATOM 780 O O . ARG A 1 105 ? -4.839 0.007 -5.232 1.00 89.75 105 ARG A O 1
ATOM 787 N N . PHE A 1 106 ? -3.035 0.021 -6.551 1.00 89.94 106 PHE A N 1
ATOM 788 C CA . PHE A 1 106 ? -2.112 0.383 -5.477 1.00 89.94 106 PHE A CA 1
ATOM 789 C C . PHE A 1 106 ? -2.443 1.750 -4.870 1.00 89.94 106 PHE A C 1
ATOM 791 O O . PHE A 1 106 ? -2.526 1.863 -3.650 1.00 89.94 106 PHE A O 1
ATOM 798 N N . ALA A 1 107 ? -2.750 2.753 -5.698 1.00 89.88 107 ALA A N 1
ATOM 799 C CA . ALA A 1 107 ? -3.198 4.066 -5.233 1.00 89.88 107 ALA A CA 1
ATOM 800 C C . ALA A 1 107 ? -4.449 3.973 -4.334 1.00 89.88 107 ALA A C 1
ATOM 802 O O . ALA A 1 107 ? -4.494 4.614 -3.287 1.00 89.88 107 ALA A O 1
ATOM 803 N N . THR A 1 108 ? -5.422 3.112 -4.670 1.00 87.50 108 THR A N 1
ATOM 804 C CA . THR A 1 108 ? -6.621 2.901 -3.828 1.00 87.50 108 THR A CA 1
ATOM 805 C C . THR A 1 108 ? -6.328 2.299 -2.451 1.00 87.50 108 THR A C 1
ATOM 807 O O . THR A 1 108 ? -7.176 2.371 -1.570 1.00 87.50 108 THR A O 1
ATOM 810 N N . ILE A 1 109 ? -5.139 1.725 -2.251 1.00 86.31 109 ILE A N 1
ATOM 811 C CA . ILE A 1 109 ? -4.707 1.118 -0.988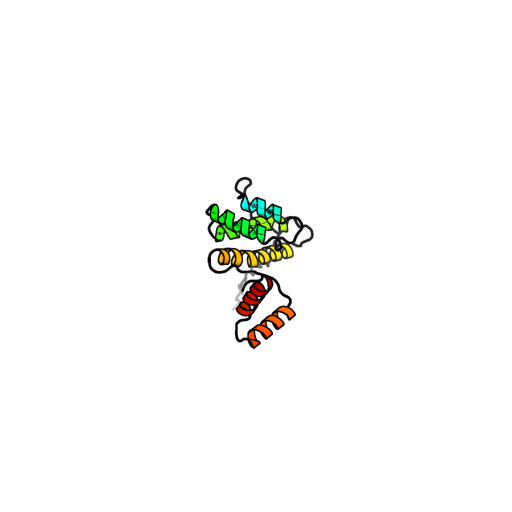 1.00 86.31 109 ILE A CA 1
ATOM 812 C C . ILE A 1 109 ? -3.845 2.100 -0.192 1.00 86.31 109 ILE A C 1
ATOM 814 O O . ILE A 1 109 ? -4.080 2.296 0.998 1.00 86.31 109 ILE A O 1
ATOM 818 N N . VAL A 1 110 ? -2.880 2.763 -0.838 1.00 88.50 110 VAL A N 1
ATOM 819 C CA . VAL A 1 110 ? -1.950 3.654 -0.128 1.00 88.50 110 VAL A CA 1
ATOM 820 C C . VAL A 1 110 ? -2.568 4.979 0.289 1.00 88.50 110 VAL A C 1
ATOM 822 O O . VAL A 1 110 ? -2.175 5.523 1.314 1.00 88.50 110 VAL A O 1
ATOM 825 N N . VAL A 1 111 ? -3.550 5.495 -0.456 1.00 88.56 111 VAL A N 1
ATOM 826 C CA . VAL A 1 111 ? -4.259 6.719 -0.065 1.00 88.56 111 VAL A CA 1
ATOM 827 C C . VAL A 1 111 ? -4.928 6.537 1.305 1.00 88.56 111 VAL A C 1
ATOM 829 O O . VAL A 1 111 ? -4.518 7.225 2.237 1.00 88.56 111 VAL A O 1
ATOM 832 N N . PRO A 1 112 ? -5.881 5.605 1.508 1.00 84.00 112 PRO A N 1
ATOM 833 C CA . PRO A 1 112 ? -6.513 5.446 2.817 1.00 84.00 112 PRO A CA 1
ATOM 834 C C . PRO A 1 112 ? -5.516 5.051 3.912 1.00 84.00 112 PRO A C 1
ATOM 836 O O . PRO A 1 112 ? -5.685 5.492 5.042 1.00 84.00 112 PRO A O 1
ATOM 839 N N . LEU A 1 113 ? -4.444 4.315 3.592 1.00 84.31 113 LEU A N 1
ATOM 840 C CA . LEU A 1 113 ? -3.377 4.009 4.550 1.00 84.31 113 LEU A CA 1
ATOM 841 C C . LEU A 1 113 ? -2.698 5.281 5.087 1.00 84.31 113 LEU A C 1
ATOM 843 O O . LEU A 1 113 ? -2.583 5.476 6.295 1.00 84.31 113 LEU A O 1
ATOM 847 N N . VAL A 1 114 ? -2.269 6.174 4.191 1.00 86.62 114 VAL A N 1
ATOM 848 C CA . VAL A 1 114 ? -1.574 7.416 4.562 1.00 86.62 114 VAL A CA 1
ATOM 849 C C . VAL A 1 114 ? -2.502 8.395 5.281 1.00 86.62 114 VAL A C 1
ATOM 851 O O . VAL A 1 114 ? -2.029 9.183 6.094 1.00 86.62 114 VAL A O 1
ATOM 854 N N . TYR A 1 115 ? -3.808 8.361 5.025 1.00 82.44 115 TYR A N 1
ATOM 855 C CA . TYR A 1 115 ? -4.764 9.171 5.783 1.00 82.44 115 TYR A CA 1
ATOM 856 C C . TYR A 1 115 ? -5.136 8.535 7.134 1.00 82.44 115 TYR A C 1
ATOM 858 O O . TYR A 1 115 ? -5.242 9.257 8.121 1.00 82.44 115 TYR A O 1
ATOM 866 N N . GLY A 1 116 ? -5.269 7.206 7.211 1.00 72.00 116 GLY A N 1
ATOM 867 C CA . GLY A 1 116 ? -5.625 6.484 8.438 1.00 72.00 116 GLY A CA 1
ATOM 868 C C . GLY A 1 116 ? -4.517 6.492 9.493 1.00 72.00 116 GLY A C 1
ATOM 869 O O . GLY A 1 116 ? -4.785 6.674 10.671 1.00 72.00 116 GLY A O 1
ATOM 870 N N . LEU A 1 117 ? -3.247 6.416 9.082 1.00 61.97 117 LEU A N 1
ATOM 871 C CA . LEU A 1 117 ? -2.109 6.445 10.011 1.00 61.97 117 LEU A CA 1
ATOM 872 C C . LEU A 1 117 ? -1.833 7.837 10.631 1.00 61.97 117 LEU A C 1
ATOM 874 O O . LEU A 1 117 ? -0.855 7.982 11.357 1.00 61.97 117 LEU A O 1
ATOM 878 N N . GLU A 1 118 ? -2.578 8.891 10.276 1.00 55.25 118 GLU A N 1
ATOM 879 C CA . GLU A 1 118 ? -2.466 10.229 10.901 1.00 55.25 118 GLU A CA 1
ATOM 880 C C . GLU A 1 118 ? -3.470 10.434 12.047 1.00 55.25 118 GLU A C 1
ATOM 882 O O . GLU A 1 118 ? -3.195 11.197 12.973 1.00 55.25 118 GLU A O 1
ATOM 887 N N . SER A 1 119 ? -4.614 9.745 12.021 1.00 54.97 119 SER A N 1
ATOM 888 C CA . SER A 1 119 ? -5.504 9.667 13.176 1.00 54.97 119 SER A CA 1
ATOM 889 C C . SER A 1 119 ? -4.923 8.649 14.147 1.00 54.97 119 SER A C 1
ATOM 891 O O . SER A 1 119 ? -5.052 7.448 13.940 1.00 54.97 119 SER A O 1
ATOM 893 N N . ALA A 1 120 ? -4.282 9.119 15.216 1.00 53.16 120 ALA A N 1
ATOM 894 C CA . ALA A 1 120 ? -3.688 8.293 16.272 1.00 53.16 120 ALA A CA 1
ATOM 895 C C . ALA A 1 120 ? -4.689 7.394 17.044 1.00 53.16 120 ALA A C 1
ATOM 897 O O . ALA A 1 120 ? -4.336 6.850 18.086 1.00 53.16 120 ALA A O 1
ATOM 898 N N . GLU A 1 121 ? -5.919 7.236 16.556 1.00 54.97 121 GLU A N 1
ATOM 899 C CA . GLU A 1 121 ? -6.987 6.466 17.191 1.00 54.97 121 GLU A CA 1
ATOM 900 C C . GLU A 1 121 ? -7.386 5.201 16.415 1.00 54.97 121 GLU A C 1
ATOM 902 O O . GLU A 1 121 ? -7.991 4.327 17.028 1.00 54.97 121 GLU A O 1
ATOM 907 N N . GLU A 1 122 ? -7.015 5.021 15.133 1.00 56.78 122 GLU A N 1
ATOM 908 C CA . GLU A 1 122 ? -7.487 3.845 14.375 1.00 56.78 122 GLU A CA 1
ATOM 909 C C . GLU A 1 122 ? -6.560 3.413 13.216 1.00 56.78 122 GLU A C 1
ATOM 911 O O . GLU A 1 122 ? -6.266 4.184 12.302 1.00 56.78 122 GLU A O 1
ATOM 916 N N . ILE A 1 123 ? -6.103 2.150 13.229 1.00 65.25 123 ILE A N 1
ATOM 917 C CA . ILE A 1 123 ? -5.356 1.523 12.121 1.00 65.25 123 ILE A CA 1
ATOM 918 C C . ILE A 1 123 ? -6.353 0.848 11.172 1.00 65.25 123 ILE A C 1
ATOM 920 O O . ILE A 1 123 ? -7.051 -0.086 11.561 1.00 65.25 123 ILE A O 1
ATOM 924 N N . ILE A 1 124 ? -6.377 1.265 9.902 1.00 67.94 124 ILE A N 1
ATOM 925 C CA . ILE A 1 124 ? -7.270 0.691 8.883 1.00 67.94 124 ILE A CA 1
ATOM 926 C C . ILE A 1 124 ? -6.615 -0.529 8.215 1.00 67.94 124 ILE A C 1
ATOM 928 O O . ILE A 1 124 ? -5.658 -0.401 7.450 1.00 67.94 124 ILE A O 1
ATOM 932 N N . LEU A 1 125 ? -7.173 -1.720 8.454 1.00 70.88 125 LEU A N 1
ATOM 933 C CA . LEU A 1 125 ? -6.786 -2.974 7.796 1.00 70.88 125 LEU A CA 1
ATOM 934 C C . LEU A 1 125 ? -7.595 -3.181 6.505 1.00 70.88 125 LEU A C 1
ATOM 936 O O . LEU A 1 125 ? -8.756 -3.584 6.544 1.00 70.88 125 LEU A O 1
ATOM 940 N N . ASN A 1 126 ? -6.981 -2.946 5.342 1.00 69.31 126 ASN A N 1
ATOM 941 C CA . ASN A 1 126 ? -7.627 -3.177 4.046 1.00 69.31 126 ASN A CA 1
ATOM 942 C C . ASN A 1 126 ? -7.415 -4.625 3.564 1.00 69.31 126 ASN A C 1
ATOM 944 O O . ASN A 1 126 ? -6.497 -4.911 2.794 1.00 69.31 126 ASN A O 1
ATOM 948 N N . VAL A 1 127 ? -8.252 -5.546 4.047 1.00 80.44 127 VAL A N 1
ATOM 949 C CA . VAL A 1 127 ? -8.156 -6.984 3.749 1.00 80.44 127 VAL A CA 1
ATOM 950 C C . VAL A 1 127 ? -9.254 -7.390 2.759 1.00 80.44 127 VAL A C 1
ATOM 952 O O . VAL A 1 127 ? -10.435 -7.270 3.086 1.00 80.44 127 VAL A O 1
ATOM 955 N N . PRO A 1 128 ? -8.922 -7.901 1.558 1.00 77.31 128 PRO A N 1
ATOM 956 C CA . PRO A 1 128 ? -9.931 -8.435 0.653 1.00 77.31 128 PRO A CA 1
ATOM 957 C C . PRO A 1 128 ? -10.540 -9.711 1.245 1.00 77.31 128 PRO A C 1
ATOM 959 O O . PRO A 1 128 ? -9.847 -10.708 1.445 1.00 77.31 128 PRO A O 1
ATOM 962 N N . LEU A 1 129 ? -11.849 -9.690 1.492 1.00 84.44 129 LEU A N 1
ATOM 963 C CA . LEU A 1 129 ? -12.600 -10.830 2.014 1.00 84.44 129 LEU A CA 1
ATOM 964 C C . LEU A 1 129 ? -13.529 -11.412 0.932 1.00 84.44 129 LEU A C 1
ATOM 966 O O . LEU A 1 129 ? -14.131 -10.652 0.170 1.00 84.44 129 LEU A O 1
ATOM 970 N N . PRO A 1 130 ? -13.682 -12.749 0.844 1.00 90.81 130 PRO A N 1
ATOM 971 C CA . PRO A 1 130 ? -14.668 -13.366 -0.041 1.00 90.81 130 PRO A CA 1
ATOM 972 C C . PRO A 1 130 ? -16.104 -12.914 0.290 1.00 90.81 130 PRO A C 1
ATOM 974 O O . PRO A 1 130 ? -16.409 -12.731 1.470 1.00 90.81 130 PRO A O 1
ATOM 977 N N . PRO A 1 131 ? -17.028 -12.837 -0.692 1.00 90.12 131 PRO A N 1
ATOM 978 C CA . PRO A 1 131 ? -18.415 -12.421 -0.447 1.00 90.12 131 PRO A CA 1
ATOM 979 C C . PRO A 1 131 ? -19.114 -13.221 0.658 1.00 90.12 131 PRO A C 1
ATOM 981 O O . PRO A 1 131 ? -19.716 -12.638 1.551 1.00 90.12 131 PRO A O 1
ATOM 984 N N . ALA A 1 132 ? -18.922 -14.545 0.679 1.00 93.31 132 ALA A N 1
ATOM 985 C CA . ALA A 1 132 ? -19.495 -15.413 1.709 1.00 93.31 132 ALA A CA 1
ATOM 986 C C . ALA A 1 132 ? -19.014 -15.073 3.135 1.00 93.31 132 ALA A C 1
ATOM 988 O O . ALA A 1 132 ? -19.746 -15.273 4.101 1.00 93.31 132 ALA A O 1
ATOM 989 N N . VAL A 1 133 ? -17.790 -14.548 3.281 1.00 95.75 133 VAL A N 1
ATOM 990 C CA . VAL A 1 133 ? -17.268 -14.093 4.578 1.00 95.75 133 VAL A CA 1
ATOM 991 C C . VAL A 1 133 ? -17.944 -12.787 4.987 1.00 95.75 133 VAL A C 1
ATOM 993 O O . VAL A 1 133 ? -18.348 -12.653 6.139 1.00 95.75 133 VAL A O 1
ATOM 996 N N . ILE A 1 134 ? -18.133 -11.856 4.049 1.00 96.06 134 ILE A N 1
ATOM 997 C CA . ILE A 1 134 ? -18.853 -10.600 4.301 1.00 96.06 134 ILE A CA 1
ATOM 998 C C . ILE A 1 134 ? -20.317 -10.862 4.671 1.00 96.06 134 ILE A C 1
ATOM 1000 O O . ILE A 1 134 ? -20.829 -10.253 5.609 1.00 96.06 134 ILE A O 1
ATOM 1004 N N . ASP A 1 135 ? -20.979 -11.812 4.012 1.00 97.31 135 ASP A N 1
ATOM 1005 C CA . ASP A 1 135 ? -22.348 -12.210 4.355 1.00 97.31 135 ASP A CA 1
ATOM 1006 C C . ASP A 1 135 ? -22.444 -12.736 5.793 1.00 97.31 135 ASP A C 1
ATOM 1008 O O . ASP A 1 135 ? -23.334 -12.329 6.547 1.00 97.31 135 ASP A O 1
ATOM 1012 N N . ALA A 1 136 ? -21.485 -13.573 6.201 1.00 96.62 136 ALA A N 1
ATOM 1013 C CA . ALA A 1 136 ? -21.405 -14.091 7.562 1.00 96.62 136 ALA A CA 1
ATOM 1014 C C . ALA A 1 136 ? -21.137 -12.981 8.593 1.00 96.62 136 ALA A C 1
ATOM 1016 O O . ALA A 1 136 ? -21.792 -12.948 9.636 1.00 96.62 136 ALA A O 1
ATOM 1017 N N . VAL A 1 137 ? -20.222 -12.047 8.303 1.00 96.94 137 VAL A N 1
ATOM 1018 C CA . VAL A 1 137 ? -19.963 -10.865 9.148 1.00 96.94 137 VAL A CA 1
ATOM 1019 C C . VAL A 1 137 ? -21.251 -10.060 9.334 1.00 96.94 137 VAL A C 1
ATOM 1021 O O . VAL A 1 137 ? -21.652 -9.782 10.464 1.00 96.94 137 VAL A O 1
ATOM 1024 N N . ASN A 1 138 ? -21.952 -9.763 8.238 1.00 97.19 138 ASN A N 1
ATOM 1025 C CA . ASN A 1 138 ? -23.204 -9.011 8.259 1.00 97.19 138 ASN A CA 1
ATOM 1026 C C . ASN A 1 138 ? -24.288 -9.713 9.089 1.00 97.19 138 ASN A C 1
ATOM 1028 O O . ASN A 1 138 ? -25.027 -9.065 9.830 1.00 97.19 138 ASN A O 1
ATOM 1032 N N . GLU A 1 139 ? -24.411 -11.037 8.980 1.00 98.00 139 GLU A N 1
ATOM 1033 C CA . GLU A 1 139 ? -25.364 -11.815 9.773 1.00 98.00 139 GLU A CA 1
ATOM 1034 C C . GLU A 1 139 ? -25.052 -11.761 11.269 1.00 98.00 139 GLU A C 1
ATOM 1036 O O . GLU A 1 139 ? -25.944 -11.501 12.083 1.00 98.00 139 GLU A O 1
ATOM 1041 N N . LYS A 1 140 ? -23.783 -11.957 11.639 1.00 97.56 140 LYS A N 1
ATOM 1042 C CA . LYS A 1 140 ? -23.357 -11.951 13.039 1.00 97.56 140 LYS A CA 1
ATOM 1043 C C . LYS A 1 140 ? -23.480 -10.568 13.677 1.00 97.56 140 LYS A C 1
ATOM 1045 O O . LYS A 1 140 ? -23.941 -10.480 14.814 1.00 97.56 140 LYS A O 1
ATOM 1050 N N . ALA A 1 141 ? -23.148 -9.509 12.943 1.00 97.44 141 ALA A N 1
ATOM 1051 C CA . ALA A 1 141 ? -23.321 -8.130 13.387 1.00 97.44 141 ALA A CA 1
ATOM 1052 C C . ALA A 1 141 ? -24.800 -7.798 13.645 1.00 97.44 141 ALA A C 1
ATOM 1054 O O . ALA A 1 141 ? -25.152 -7.315 14.723 1.00 97.44 141 ALA A O 1
ATOM 1055 N N . ARG A 1 142 ? -25.697 -8.175 12.716 1.00 97.88 142 ARG A N 1
ATOM 1056 C CA . ARG A 1 142 ? -27.153 -8.014 12.889 1.00 97.88 142 ARG A CA 1
ATOM 1057 C C . ARG A 1 142 ? -27.681 -8.734 14.127 1.00 97.88 142 ARG A C 1
ATOM 1059 O O . ARG A 1 142 ? -28.519 -8.175 14.831 1.00 97.88 142 ARG A O 1
ATOM 1066 N N . ALA A 1 143 ? -27.199 -9.948 14.402 1.00 97.50 143 ALA A N 1
ATOM 1067 C CA . ALA A 1 143 ? -27.651 -10.743 15.544 1.00 97.50 143 ALA A CA 1
ATOM 1068 C C . ALA A 1 143 ? -27.384 -10.058 16.896 1.00 97.50 143 ALA A C 1
ATOM 1070 O O . ALA A 1 143 ? -28.164 -10.232 17.832 1.00 97.50 143 ALA A O 1
ATOM 1071 N N . VAL A 1 144 ? -26.321 -9.253 16.986 1.00 96.69 144 VAL A N 1
ATOM 1072 C CA . VAL A 1 144 ? -25.949 -8.513 18.204 1.00 96.69 144 VAL A CA 1
ATOM 1073 C C . VAL A 1 144 ? -26.183 -6.999 18.093 1.00 96.69 144 VAL A C 1
ATOM 1075 O O . VAL A 1 144 ? -25.849 -6.267 19.016 1.00 96.69 144 VAL A O 1
ATOM 1078 N N . LYS A 1 145 ? -26.833 -6.543 17.010 1.00 96.88 145 LYS A N 1
ATOM 1079 C CA . LYS A 1 145 ? -27.245 -5.149 16.751 1.00 96.88 145 LYS A CA 1
ATOM 1080 C C . LYS A 1 145 ? -26.104 -4.120 16.745 1.00 96.88 145 LYS A C 1
ATOM 1082 O O . LYS A 1 145 ? -26.320 -2.978 17.141 1.00 96.88 145 LYS A O 1
ATOM 1087 N N . ILE A 1 146 ? -24.934 -4.512 16.257 1.00 96.75 146 ILE A N 1
ATOM 1088 C CA . ILE A 1 146 ? -23.798 -3.607 16.014 1.00 96.75 146 ILE A CA 1
ATOM 1089 C C . ILE A 1 146 ? -23.494 -3.530 14.515 1.00 96.75 146 ILE A C 1
ATOM 1091 O O . ILE A 1 146 ? -24.086 -4.279 13.727 1.00 96.75 146 ILE A O 1
ATOM 1095 N N . SER A 1 147 ? -22.605 -2.623 14.099 1.00 95.88 147 SER A N 1
ATOM 1096 C CA . SER A 1 147 ? -22.210 -2.543 12.689 1.00 95.88 147 SER A CA 1
ATOM 1097 C C . SER A 1 147 ? -21.341 -3.745 12.273 1.00 95.88 147 SER A C 1
ATOM 1099 O O . SER A 1 147 ? -20.694 -4.369 13.121 1.00 95.88 147 SER A O 1
ATOM 1101 N N . PRO A 1 148 ? -21.311 -4.111 10.976 1.00 95.00 148 PRO A N 1
ATOM 1102 C CA . PRO A 1 148 ? -20.380 -5.113 10.454 1.00 95.00 148 PRO A CA 1
ATOM 1103 C C . PRO A 1 148 ? -18.920 -4.839 10.836 1.00 95.00 148 PRO A C 1
ATOM 1105 O O . PRO A 1 148 ? -18.193 -5.770 11.178 1.00 95.00 148 PRO A O 1
ATOM 1108 N N . GLU A 1 149 ? -18.513 -3.570 10.820 1.00 89.62 149 GLU A N 1
ATOM 1109 C CA . GLU A 1 149 ? -17.163 -3.114 11.153 1.00 89.62 149 GLU A CA 1
ATOM 1110 C C . GLU A 1 149 ? -16.860 -3.305 12.643 1.00 89.62 149 GLU A C 1
ATOM 1112 O O . GLU A 1 149 ? -15.835 -3.890 12.984 1.00 89.62 149 GLU A O 1
ATOM 1117 N N . GLU A 1 150 ? -17.776 -2.904 13.528 1.00 92.25 150 GLU A N 1
ATOM 1118 C CA . GLU A 1 150 ? -17.633 -3.069 14.980 1.00 92.25 150 GLU A CA 1
ATOM 1119 C C . GLU A 1 150 ? -17.592 -4.555 15.364 1.00 92.25 150 GLU A C 1
ATOM 1121 O O . GLU A 1 150 ? -16.771 -4.993 16.174 1.00 92.25 150 GLU A O 1
ATOM 1126 N N . TRP A 1 151 ? -18.424 -5.375 14.714 1.00 96.19 151 TRP A N 1
ATOM 1127 C CA . TRP A 1 151 ? -18.384 -6.820 14.903 1.00 96.19 151 TRP A CA 1
ATOM 1128 C C . TRP A 1 151 ? -17.056 -7.427 14.446 1.00 96.19 151 TRP A C 1
ATOM 1130 O O . TRP A 1 151 ? -16.504 -8.284 15.145 1.00 96.19 151 TRP A O 1
ATOM 1140 N N . ALA A 1 152 ? -16.553 -7.003 13.282 1.00 94.00 152 ALA A N 1
ATOM 1141 C CA . ALA A 1 152 ? -15.298 -7.482 12.718 1.00 94.00 152 ALA A CA 1
ATOM 1142 C C . ALA A 1 152 ? -14.098 -7.082 13.587 1.00 94.00 152 ALA A C 1
ATOM 1144 O O . ALA A 1 152 ? -13.268 -7.942 13.880 1.00 94.00 152 ALA A O 1
ATOM 1145 N N . ALA A 1 153 ? -14.044 -5.835 14.064 1.00 89.81 153 ALA A N 1
ATOM 1146 C CA . ALA A 1 153 ? -13.014 -5.361 14.987 1.00 89.81 153 ALA A CA 1
ATOM 1147 C C . ALA A 1 153 ? -12.975 -6.223 16.258 1.00 89.81 153 ALA A C 1
ATOM 1149 O O . ALA A 1 153 ? -11.953 -6.842 16.558 1.00 89.81 153 ALA A O 1
ATOM 1150 N N . GLY A 1 154 ? -14.123 -6.408 16.918 1.00 92.06 154 GLY A N 1
ATOM 1151 C CA . GLY A 1 154 ? -14.202 -7.268 18.100 1.00 92.06 154 GLY A CA 1
ATOM 1152 C C . GLY A 1 154 ? -13.891 -8.743 17.805 1.00 92.06 154 GLY A C 1
ATOM 1153 O O . GLY A 1 154 ? -13.412 -9.471 18.674 1.00 92.06 154 GLY A O 1
ATOM 1154 N N . ALA A 1 155 ? -14.157 -9.237 16.591 1.00 93.81 155 ALA A N 1
ATOM 1155 C CA . ALA A 1 155 ? -13.772 -10.592 16.191 1.00 93.81 155 ALA A CA 1
ATOM 1156 C C . ALA A 1 155 ? -12.251 -10.751 16.065 1.00 93.81 155 ALA A C 1
ATOM 1158 O O . ALA A 1 155 ? -11.721 -11.777 16.499 1.00 93.81 155 ALA A O 1
ATOM 1159 N N . VAL A 1 156 ? -11.562 -9.745 15.522 1.00 91.88 156 VAL A N 1
ATOM 1160 C CA . VAL A 1 156 ? -10.095 -9.702 15.455 1.00 91.88 156 VAL A CA 1
ATOM 1161 C C . VAL A 1 156 ? -9.496 -9.631 16.861 1.00 91.88 156 VAL A C 1
ATOM 1163 O O . VAL A 1 156 ? -8.612 -10.425 17.173 1.00 91.88 156 VAL A O 1
ATOM 1166 N N . GLU A 1 157 ? -10.020 -8.774 17.741 1.00 89.94 157 GLU A N 1
ATOM 1167 C CA . GLU A 1 157 ? -9.566 -8.677 19.138 1.00 89.94 157 GLU A CA 1
ATOM 1168 C C . GLU A 1 157 ? -9.682 -10.018 19.871 1.00 89.94 157 GLU A C 1
ATOM 1170 O O . GLU A 1 157 ? -8.699 -10.502 20.436 1.00 89.94 157 GLU A O 1
ATOM 1175 N N . ARG A 1 158 ? -10.843 -10.683 19.776 1.00 92.31 158 ARG A N 1
ATOM 1176 C CA . ARG A 1 158 ? -11.055 -12.011 20.377 1.00 92.31 158 ARG A CA 1
ATOM 1177 C C . ARG A 1 158 ? -10.083 -13.061 19.842 1.00 92.31 158 ARG A C 1
ATOM 1179 O O . ARG A 1 158 ? -9.609 -13.894 20.612 1.00 92.31 158 ARG A O 1
ATOM 1186 N N . ALA A 1 159 ? -9.783 -13.039 18.543 1.00 92.00 159 ALA A N 1
ATOM 1187 C CA . ALA A 1 159 ? -8.842 -13.979 17.933 1.00 92.00 159 ALA A CA 1
ATOM 1188 C C . ALA A 1 159 ? -7.399 -13.780 18.433 1.00 92.00 159 ALA A C 1
ATOM 1190 O O . ALA A 1 159 ? -6.635 -14.742 18.494 1.00 92.00 159 ALA A O 1
ATOM 1191 N N . LEU A 1 160 ? -7.044 -12.553 18.819 1.00 91.62 160 LEU A N 1
ATOM 1192 C CA . LEU A 1 160 ? -5.728 -12.185 19.346 1.00 91.62 160 LEU A CA 1
ATOM 1193 C C . LEU A 1 160 ? -5.633 -12.278 20.880 1.00 91.62 160 LEU A C 1
ATOM 1195 O O . LEU A 1 160 ? -4.572 -12.020 21.444 1.00 91.62 160 LEU A O 1
ATOM 1199 N N . GLY A 1 161 ? -6.717 -12.655 21.565 1.00 81.19 161 GLY A N 1
ATOM 1200 C CA . GLY A 1 161 ? -6.771 -12.700 23.029 1.00 81.19 161 GLY A CA 1
ATOM 1201 C C . GLY A 1 161 ? -6.938 -11.328 23.693 1.00 81.19 161 GLY A C 1
ATOM 1202 O O . GLY A 1 161 ? -6.699 -11.203 24.896 1.00 81.19 161 GLY A O 1
ATOM 1203 N N . GLY A 1 162 ? -7.344 -10.310 22.928 1.00 63.47 162 GLY A N 1
ATOM 1204 C CA . GLY A 1 162 ? -7.866 -9.055 23.464 1.00 63.47 162 GLY A CA 1
ATOM 1205 C C . GLY A 1 162 ? -9.164 -9.311 24.235 1.00 63.47 162 GLY A C 1
ATOM 1206 O O . GLY A 1 162 ? -9.947 -10.184 23.855 1.00 63.47 162 GLY A O 1
ATOM 1207 N N . LYS A 1 163 ? -9.333 -8.615 25.364 1.00 53.22 163 LYS A N 1
ATOM 1208 C CA . LYS A 1 163 ? -10.510 -8.744 26.237 1.00 53.22 163 LYS A CA 1
ATOM 1209 C C . LYS A 1 163 ? -11.769 -8.210 25.575 1.00 53.22 163 LYS A C 1
ATOM 1211 O O . LYS A 1 163 ? -11.684 -7.083 25.055 1.00 53.22 163 LYS A O 1
#

pLDDT: mean 79.65, std 16.59, range [36.88, 98.0]

Secondary structure (DSSP, 8-state):
----------------------------PPPPTTTS-HHHHHHHHHTTTS-GGG-HHHHHHHHHHHHHTT--HHHHHHHHHHHHHHHHHT-TTS-HHHHHHHHHHHHHHHHHHHHHTTSTT---------HHHHHHHHHHHHHHTS-HHHHHHHHHHHHTT--

Sequence (163 aa):
MKKTPFIAAALAVAFAAPAFAADRHFECPAIKAGEEPAAVKDLRLSFGKEDPLNVPDALNAAVDRLRKDGANRTLVIDNLISAYCPVVAANSALTDQQKVARVQRFATIVVPLVYGLESAEEIILNVPLPPAVIDAVNEKARAVKISPEEWAAGAVERALGGK

Solvent-accessible surface area (backbone atoms only — not comparable to full-atom values): 10164 Å² total; per-residue (Å²): 132,91,82,90,78,90,81,82,85,81,79,79,77,75,78,76,73,77,89,73,69,76,88,70,71,70,78,64,82,81,74,57,89,90,72,64,52,67,42,35,55,54,38,42,62,66,31,72,91,56,65,70,86,75,44,63,69,49,51,51,53,27,50,54,47,36,43,75,74,66,42,52,68,67,54,40,48,52,43,56,50,56,32,47,38,58,61,48,64,70,40,82,92,51,53,46,69,55,36,52,54,50,51,52,54,49,49,71,51,48,50,58,45,62,58,28,72,68,48,93,83,54,85,76,81,92,70,94,70,58,68,73,55,53,54,51,41,45,52,56,10,58,76,72,73,48,50,46,64,59,41,49,53,54,49,53,35,52,74,74,70,46,131